Protein AF-A0A2T1GCF7-F1 (afdb_monomer_lite)

Foldseek 3Di:
DCVVVVVVVVVVVVVVVVVVVVVVVVVVVVCVPAPDPPPPPPDPPPPDDPDPPDDPQQADPVGDGDPDDDPDDDPDDPVVVVVVVCCVVVVPDPPPDPDDD

Structure (mmCIF, N/CA/C/O backbone):
data_AF-A0A2T1GCF7-F1
#
_entry.id   AF-A0A2T1GCF7-F1
#
loop_
_atom_site.group_PDB
_atom_site.id
_atom_site.type_symbol
_atom_site.label_atom_id
_atom_site.label_alt_id
_atom_site.label_comp_id
_atom_site.label_asym_id
_atom_site.label_entity_id
_atom_site.label_seq_id
_atom_site.pdbx_PDB_ins_code
_atom_site.Cartn_x
_atom_site.Cartn_y
_atom_site.Cartn_z
_atom_site.occupancy
_atom_site.B_iso_or_equiv
_atom_site.auth_seq_id
_atom_site.auth_comp_id
_atom_site.auth_asym_id
_atom_site.auth_atom_id
_atom_site.pdbx_PDB_model_num
ATOM 1 N N . MET A 1 1 ? -23.992 8.641 31.095 1.00 75.81 1 MET A N 1
ATOM 2 C CA . MET A 1 1 ? -23.412 7.338 31.500 1.00 75.81 1 MET A CA 1
ATOM 3 C C . MET A 1 1 ? -23.013 6.435 30.320 1.00 75.81 1 MET A C 1
ATOM 5 O O . MET A 1 1 ? -21.918 5.902 30.369 1.00 75.81 1 MET A O 1
ATOM 9 N N . LEU A 1 2 ? -23.800 6.291 29.237 1.00 89.69 2 LEU A N 1
ATOM 10 C CA . LEU A 1 2 ? -23.428 5.462 28.058 1.00 89.69 2 LEU A CA 1
ATOM 11 C C . LEU A 1 2 ? -22.272 6.012 27.196 1.00 89.69 2 LEU A C 1
ATOM 13 O O . LEU A 1 2 ? -21.624 5.263 26.473 1.00 89.69 2 LEU A O 1
ATOM 17 N N . GLN A 1 3 ? -21.986 7.312 27.288 1.00 92.94 3 GLN A N 1
ATOM 18 C CA . GLN A 1 3 ? -20.926 7.979 26.516 1.00 92.94 3 GLN A CA 1
ATOM 19 C C . GLN A 1 3 ? -19.536 7.369 26.737 1.00 92.94 3 GLN A C 1
ATOM 21 O O . GLN A 1 3 ? -18.758 7.283 25.794 1.00 92.94 3 GLN A O 1
ATOM 26 N N . ILE A 1 4 ? -19.243 6.899 27.954 1.00 94.62 4 ILE A N 1
ATOM 27 C CA . ILE A 1 4 ? -17.954 6.271 28.279 1.00 94.62 4 ILE A CA 1
ATOM 28 C C . ILE A 1 4 ? -17.777 4.972 27.480 1.00 94.62 4 ILE A C 1
ATOM 30 O O . ILE A 1 4 ? -16.706 4.723 26.935 1.00 94.62 4 ILE A O 1
ATOM 34 N N . ILE A 1 5 ? -18.844 4.180 27.340 1.00 94.94 5 ILE A N 1
ATOM 35 C CA . ILE A 1 5 ? -18.827 2.934 26.564 1.00 94.94 5 ILE A CA 1
ATOM 36 C C . ILE A 1 5 ? -18.637 3.235 25.072 1.00 94.94 5 ILE A C 1
ATOM 38 O O . ILE A 1 5 ? -17.852 2.558 24.413 1.00 94.94 5 ILE A O 1
ATOM 42 N N . TYR A 1 6 ? -19.287 4.278 24.545 1.00 95.62 6 TYR A N 1
ATOM 43 C CA . TYR A 1 6 ? -19.084 4.700 23.156 1.00 95.62 6 TYR A CA 1
ATOM 44 C C . TYR A 1 6 ? -17.657 5.178 22.887 1.00 95.62 6 TYR A C 1
ATOM 46 O O . TYR A 1 6 ? -17.102 4.849 21.844 1.00 95.62 6 TYR A O 1
ATOM 54 N N . LEU A 1 7 ? -17.045 5.899 23.829 1.00 95.94 7 LEU A N 1
ATOM 55 C CA . LEU A 1 7 ? -15.662 6.353 23.699 1.00 95.94 7 LEU A CA 1
ATOM 56 C C . LEU A 1 7 ? -14.690 5.166 23.662 1.00 95.94 7 LEU A C 1
ATOM 58 O O . LEU A 1 7 ? -13.794 5.144 22.824 1.00 95.94 7 LEU A O 1
ATOM 62 N N . ILE A 1 8 ? -14.909 4.153 24.505 1.00 97.12 8 ILE A N 1
ATOM 63 C CA . ILE A 1 8 ? -14.109 2.918 24.508 1.00 97.12 8 ILE A CA 1
ATOM 64 C C . ILE A 1 8 ? -14.305 2.122 23.210 1.00 97.12 8 ILE A C 1
ATOM 66 O O . ILE A 1 8 ? -13.337 1.671 22.606 1.00 97.12 8 ILE A O 1
ATOM 70 N N . ALA A 1 9 ? -15.543 1.957 22.740 1.00 96.88 9 ALA A N 1
ATOM 71 C CA . ALA A 1 9 ? -15.798 1.261 21.480 1.00 96.88 9 ALA A CA 1
ATOM 72 C C . ALA A 1 9 ? -15.149 1.993 20.291 1.00 96.88 9 ALA A C 1
ATOM 74 O O . ALA A 1 9 ? -14.530 1.371 19.429 1.00 96.88 9 ALA A O 1
ATOM 75 N N . PHE A 1 10 ? -15.244 3.325 20.277 1.00 96.94 10 PHE A N 1
ATOM 76 C CA . PHE A 1 10 ? -14.640 4.165 19.252 1.00 96.94 10 PHE A CA 1
ATOM 77 C C . PHE A 1 10 ? -13.111 4.071 19.246 1.00 96.94 10 PHE A C 1
ATOM 79 O O . PHE A 1 10 ? -12.527 3.962 18.171 1.00 96.94 10 PHE A O 1
ATOM 86 N N . THR A 1 11 ? -12.448 4.058 20.408 1.00 97.25 11 THR A N 1
ATOM 87 C CA . THR A 1 11 ? -10.979 3.949 20.460 1.00 97.25 11 THR A CA 1
ATOM 88 C C . THR A 1 11 ? -10.488 2.608 19.923 1.00 97.25 11 THR A C 1
ATOM 90 O O . THR A 1 11 ? -9.509 2.577 19.177 1.00 97.25 11 THR A O 1
ATOM 93 N N . ILE A 1 12 ? -11.198 1.516 20.223 1.00 97.69 12 ILE A N 1
ATOM 94 C CA . ILE A 1 12 ? -10.896 0.181 19.688 1.00 97.69 12 ILE A CA 1
ATOM 95 C C . ILE A 1 12 ? -11.044 0.171 18.161 1.00 97.69 12 ILE A C 1
ATOM 97 O O . ILE A 1 12 ? -10.137 -0.277 17.457 1.00 97.69 12 ILE A O 1
ATOM 101 N N . LEU A 1 13 ? -12.156 0.701 17.638 1.00 97.62 13 LEU A N 1
ATOM 102 C CA . LEU A 1 13 ? -12.396 0.779 16.194 1.00 97.62 13 LEU A CA 1
ATOM 103 C C . LEU A 1 13 ? -11.362 1.658 15.483 1.00 97.62 13 LEU A C 1
ATOM 105 O O . LEU A 1 13 ? -10.863 1.277 14.425 1.00 97.62 13 LEU A O 1
ATOM 109 N N . ALA A 1 14 ? -11.001 2.800 16.071 1.00 97.06 14 ALA A N 1
ATOM 110 C CA . ALA A 1 14 ? -10.000 3.705 15.519 1.00 97.06 14 ALA A CA 1
ATOM 111 C C . ALA A 1 14 ? -8.620 3.037 15.432 1.00 97.06 14 ALA A C 1
ATOM 113 O O . ALA A 1 14 ? -7.980 3.093 1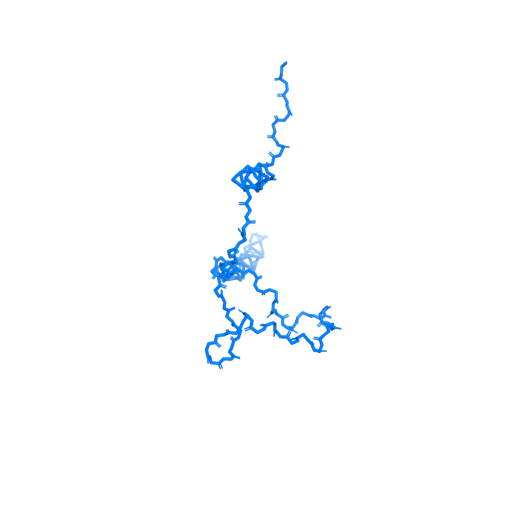4.383 1.00 97.06 14 ALA A O 1
ATOM 114 N N . PHE A 1 15 ? -8.182 2.344 16.489 1.00 97.50 15 PHE A N 1
ATOM 115 C CA . PHE A 1 15 ? -6.918 1.600 16.470 1.00 97.50 15 PHE A CA 1
ATOM 116 C C . PHE A 1 15 ? -6.912 0.492 15.413 1.00 97.50 15 PHE A C 1
ATOM 118 O O . PHE A 1 15 ? -5.929 0.340 14.685 1.00 97.50 15 PHE A O 1
ATOM 125 N N . LEU A 1 16 ? -8.015 -0.252 15.288 1.00 97.25 16 LEU A N 1
ATOM 126 C CA . LEU A 1 16 ? -8.145 -1.307 14.285 1.00 97.25 16 LEU A CA 1
ATOM 127 C C . LEU A 1 16 ? -8.092 -0.739 12.859 1.00 97.25 16 LEU A C 1
ATOM 129 O O . LEU A 1 16 ? -7.399 -1.284 12.000 1.00 97.25 16 LEU A O 1
ATOM 133 N N . ALA A 1 17 ? -8.782 0.378 12.618 1.00 96.38 17 ALA A N 1
ATOM 134 C CA . ALA A 1 17 ? -8.807 1.052 11.327 1.00 96.38 17 ALA A CA 1
ATOM 135 C C . ALA A 1 17 ? -7.431 1.613 10.942 1.00 96.38 17 ALA A C 1
ATOM 137 O O . ALA A 1 17 ? -6.981 1.384 9.823 1.00 96.38 17 ALA A O 1
ATOM 138 N N . ILE A 1 18 ? -6.735 2.284 11.867 1.00 96.69 18 ILE A N 1
ATOM 139 C CA . ILE A 1 18 ? -5.385 2.820 11.632 1.00 96.69 18 ILE A CA 1
ATOM 140 C C . ILE A 1 18 ? -4.400 1.682 11.343 1.00 96.69 18 ILE A C 1
ATOM 142 O O . ILE A 1 18 ? -3.631 1.767 10.388 1.00 96.69 18 ILE A O 1
ATOM 146 N N . GLY A 1 19 ? -4.445 0.591 12.116 1.00 94.38 19 GLY A N 1
ATOM 147 C CA . GLY A 1 19 ? -3.596 -0.577 11.874 1.00 94.38 19 GLY A CA 1
ATOM 148 C C . GLY A 1 19 ? -3.846 -1.211 10.502 1.00 94.38 19 GLY A C 1
ATOM 149 O O . GLY A 1 19 ? -2.899 -1.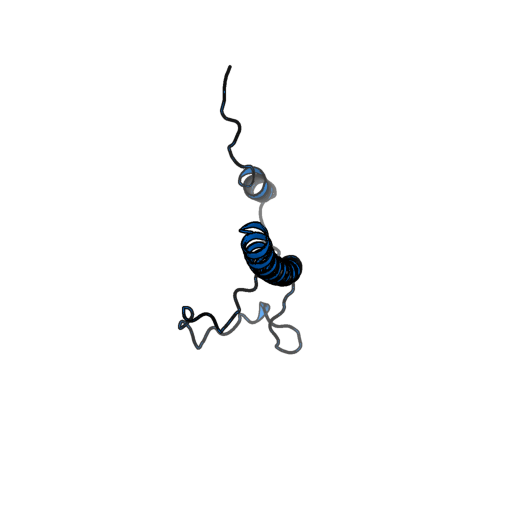538 9.785 1.00 94.38 19 GLY A O 1
ATOM 150 N N . ASN A 1 20 ? -5.114 -1.332 10.103 1.00 91.75 20 ASN A N 1
ATOM 151 C CA . ASN A 1 20 ? -5.484 -1.841 8.784 1.00 91.75 20 ASN A CA 1
ATOM 152 C C . ASN A 1 20 ? -5.031 -0.896 7.658 1.00 91.75 20 ASN A C 1
ATOM 154 O O . ASN A 1 20 ? -4.452 -1.343 6.669 1.00 91.75 20 ASN A O 1
ATOM 158 N N . LEU A 1 21 ? -5.205 0.416 7.842 1.00 93.00 21 LEU A N 1
ATOM 159 C CA . LEU A 1 21 ? -4.760 1.435 6.896 1.00 93.00 21 LEU A CA 1
ATOM 160 C C . LEU A 1 21 ? -3.245 1.371 6.688 1.00 93.00 21 LEU A C 1
ATOM 162 O O . LEU A 1 21 ? -2.798 1.271 5.551 1.00 93.00 21 LEU A O 1
ATOM 166 N N . ILE A 1 22 ? -2.454 1.347 7.763 1.00 93.50 22 ILE A N 1
ATOM 167 C CA . ILE A 1 22 ? -0.989 1.235 7.679 1.00 93.50 22 ILE A CA 1
ATOM 168 C C . ILE A 1 22 ? -0.589 -0.046 6.939 1.00 93.50 22 ILE A C 1
ATOM 170 O O . ILE A 1 22 ? 0.259 -0.002 6.051 1.00 93.50 22 ILE A O 1
ATOM 174 N N . ARG A 1 23 ? -1.229 -1.182 7.246 1.00 85.00 23 ARG A N 1
ATOM 175 C CA . ARG A 1 23 ? -0.951 -2.455 6.567 1.00 85.00 23 ARG A CA 1
ATOM 176 C C . ARG A 1 23 ? -1.269 -2.394 5.072 1.00 85.00 23 ARG A C 1
ATOM 178 O O . ARG A 1 23 ? -0.469 -2.868 4.269 1.00 85.00 23 ARG A O 1
ATOM 185 N N . SER A 1 24 ? -2.399 -1.785 4.706 1.00 84.75 24 SER A N 1
ATOM 186 C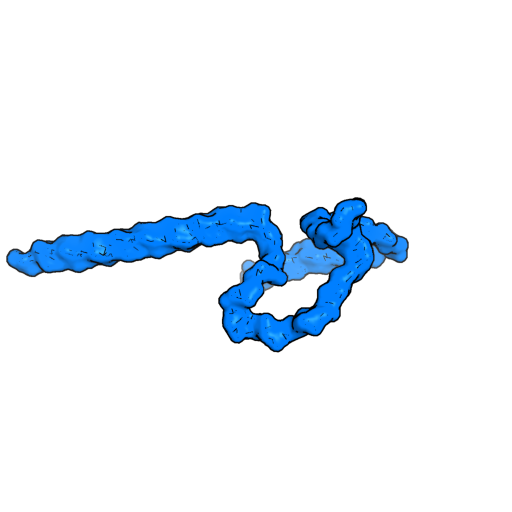 CA . SER A 1 24 ? -2.780 -1.572 3.306 1.00 84.75 24 SER A CA 1
ATOM 187 C C . SER A 1 24 ? -1.845 -0.601 2.582 1.00 84.75 24 SER A C 1
ATOM 189 O O . SER A 1 24 ? -1.494 -0.846 1.433 1.00 84.75 24 SER A O 1
ATOM 191 N N . LEU A 1 25 ? -1.370 0.447 3.260 1.00 87.25 25 LEU A N 1
ATOM 192 C CA . LEU A 1 25 ? -0.478 1.454 2.692 1.00 87.25 25 LEU A CA 1
ATOM 193 C C . LEU A 1 25 ? 0.925 0.891 2.444 1.00 87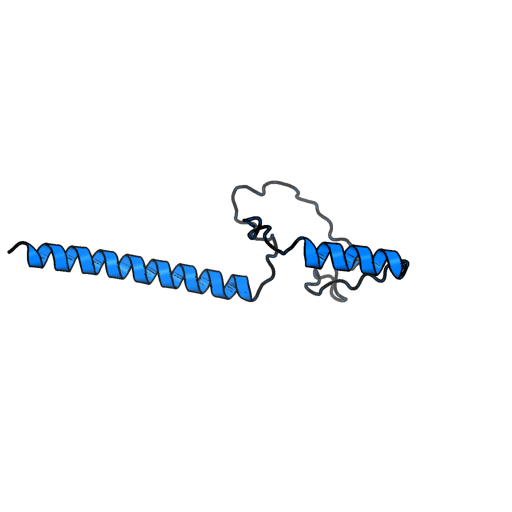.25 25 LEU A C 1
ATOM 195 O O . LEU A 1 25 ? 1.507 1.141 1.393 1.00 87.25 25 LEU A O 1
ATOM 199 N N . ILE A 1 26 ? 1.453 0.101 3.383 1.00 82.94 26 ILE A N 1
ATOM 200 C CA . ILE A 1 26 ? 2.741 -0.588 3.220 1.00 82.94 26 ILE A CA 1
ATOM 201 C C . ILE A 1 26 ? 2.661 -1.587 2.059 1.00 82.94 26 ILE A C 1
ATOM 203 O O . ILE A 1 26 ? 3.539 -1.578 1.200 1.00 82.94 26 ILE A O 1
ATOM 207 N N . GLY A 1 27 ? 1.593 -2.392 1.986 1.00 73.06 27 GLY A N 1
ATOM 208 C CA . GLY A 1 27 ? 1.381 -3.316 0.866 1.00 73.06 27 GLY A CA 1
ATOM 209 C C . GLY A 1 27 ? 1.267 -2.599 -0.482 1.00 73.06 27 GLY A C 1
ATOM 210 O O . GLY A 1 27 ? 1.900 -3.002 -1.452 1.00 73.06 27 GLY A O 1
ATOM 211 N N . PHE A 1 28 ? 0.533 -1.486 -0.530 1.00 68.00 28 PHE A N 1
ATOM 212 C CA . PHE A 1 28 ? 0.365 -0.692 -1.746 1.00 68.00 28 PHE A CA 1
ATOM 213 C C . PHE A 1 28 ? 1.657 0.013 -2.197 1.00 68.00 28 PHE A C 1
ATOM 215 O O . PHE A 1 28 ? 1.937 0.075 -3.390 1.00 68.00 28 PHE A O 1
ATOM 222 N N . SER A 1 29 ? 2.478 0.506 -1.262 1.00 62.78 29 SER A N 1
ATOM 223 C CA . SER A 1 29 ? 3.777 1.128 -1.571 1.00 62.78 29 SER A CA 1
ATOM 224 C C . SER A 1 29 ? 4.760 0.136 -2.213 1.00 62.78 29 SER A C 1
ATOM 226 O O . SER A 1 29 ? 5.491 0.481 -3.145 1.00 62.78 29 SER A O 1
ATOM 228 N N . MET A 1 30 ? 4.737 -1.123 -1.760 1.00 59.12 30 MET A N 1
ATOM 229 C CA . MET A 1 30 ? 5.564 -2.198 -2.319 1.00 59.12 30 MET A CA 1
ATOM 230 C C . MET A 1 30 ? 5.070 -2.637 -3.709 1.00 59.12 30 MET A C 1
ATOM 232 O O . MET A 1 30 ? 5.885 -2.860 -4.600 1.00 59.12 30 MET A O 1
ATOM 236 N N . ASP A 1 31 ? 3.754 -2.674 -3.939 1.00 55.94 31 ASP A N 1
ATOM 237 C CA . ASP A 1 31 ? 3.174 -3.005 -5.253 1.00 55.94 31 ASP A CA 1
ATOM 238 C C . ASP A 1 31 ? 3.331 -1.884 -6.303 1.00 55.94 31 ASP A C 1
ATOM 240 O O . ASP A 1 31 ? 3.294 -2.155 -7.502 1.00 55.94 31 ASP A O 1
ATOM 244 N N . ALA A 1 32 ? 3.520 -0.623 -5.895 1.00 54.34 32 ALA A N 1
ATOM 245 C CA . ALA A 1 32 ? 3.764 0.489 -6.823 1.00 54.34 32 ALA A CA 1
ATOM 246 C C . ALA A 1 32 ? 5.200 0.516 -7.380 1.00 54.34 32 ALA A C 1
ATOM 248 O O . ALA A 1 32 ? 5.452 1.138 -8.412 1.00 54.34 32 ALA A O 1
ATOM 249 N N . SER A 1 33 ? 6.140 -0.150 -6.706 1.00 52.78 33 SER A N 1
ATOM 250 C CA . SER A 1 33 ? 7.558 -0.197 -7.084 1.00 52.78 33 SER A CA 1
ATOM 251 C C . SER A 1 33 ? 7.997 -1.550 -7.647 1.00 52.78 33 SER A C 1
ATOM 253 O O . SER A 1 33 ? 9.118 -1.671 -8.139 1.00 52.78 33 SER A O 1
ATOM 255 N N . GLN A 1 34 ? 7.111 -2.548 -7.657 1.00 48.84 34 GLN A N 1
ATOM 256 C CA . GLN A 1 34 ? 7.392 -3.850 -8.240 1.00 48.84 34 GLN A CA 1
ATOM 257 C C . GLN A 1 34 ? 6.284 -4.201 -9.239 1.00 48.84 34 GLN A C 1
ATOM 259 O O . GLN A 1 34 ? 5.168 -4.509 -8.815 1.00 48.84 34 GLN A O 1
ATOM 264 N N . PRO A 1 35 ? 6.537 -4.159 -10.568 1.00 45.47 35 PRO A N 1
ATOM 265 C CA . PRO A 1 35 ? 5.586 -4.721 -11.518 1.00 45.47 35 PRO A CA 1
ATOM 266 C C . PRO A 1 35 ? 5.330 -6.150 -11.059 1.00 45.47 35 PRO A C 1
ATOM 268 O O . PRO A 1 35 ? 6.290 -6.888 -10.847 1.00 45.47 35 PRO A O 1
ATOM 271 N N . ARG A 1 36 ? 4.055 -6.477 -10.808 1.00 46.25 36 ARG A N 1
ATOM 272 C CA . ARG A 1 36 ? 3.576 -7.738 -10.230 1.00 46.25 36 ARG A CA 1
ATOM 273 C C . ARG A 1 36 ? 4.310 -8.935 -10.830 1.00 46.25 36 ARG A C 1
ATOM 275 O O . ARG A 1 36 ? 3.857 -9.542 -11.798 1.00 46.25 36 ARG A O 1
ATOM 282 N N . SER A 1 37 ? 5.434 -9.293 -10.225 1.00 44.91 37 SER A N 1
ATOM 283 C CA . SER A 1 37 ? 6.075 -10.568 -10.442 1.00 44.91 37 SER A CA 1
ATOM 284 C C . SER A 1 37 ? 5.198 -11.534 -9.676 1.00 44.91 37 SER A C 1
ATOM 286 O O . SER A 1 37 ? 5.194 -11.562 -8.444 1.00 44.91 37 SER A O 1
ATOM 288 N N . ILE A 1 38 ? 4.354 -12.239 -10.427 1.00 47.97 38 ILE A N 1
ATOM 289 C CA . ILE A 1 38 ? 3.694 -13.478 -10.028 1.00 47.97 38 ILE A CA 1
ATOM 290 C C . ILE A 1 38 ? 4.799 -14.418 -9.519 1.00 47.97 38 ILE A C 1
ATOM 292 O O . ILE A 1 38 ? 5.349 -15.209 -10.257 1.00 47.97 38 ILE A O 1
ATOM 296 N N . ASN A 1 39 ? 5.233 -14.249 -8.276 1.00 45.12 39 ASN A N 1
ATOM 297 C CA . ASN A 1 39 ? 6.265 -15.059 -7.632 1.00 45.12 39 ASN A CA 1
ATOM 298 C C . ASN A 1 39 ? 6.167 -14.879 -6.113 1.00 45.12 39 ASN A C 1
ATOM 300 O O . ASN A 1 39 ? 7.160 -14.704 -5.416 1.00 45.12 39 ASN A O 1
ATOM 304 N N . ASN A 1 40 ? 4.945 -14.935 -5.577 1.00 42.41 40 ASN A N 1
ATOM 305 C CA . ASN A 1 40 ? 4.758 -15.290 -4.177 1.00 42.41 40 ASN A CA 1
ATOM 306 C C . ASN A 1 40 ? 4.554 -16.817 -4.099 1.00 42.41 40 ASN A C 1
ATOM 308 O O . ASN A 1 40 ? 3.424 -17.280 -4.280 1.00 42.41 40 ASN A O 1
ATOM 312 N N . PRO A 1 41 ? 5.603 -17.624 -3.842 1.00 50.34 41 PRO A N 1
ATOM 313 C CA . PRO A 1 41 ? 5.496 -19.085 -3.765 1.00 50.34 41 PRO A CA 1
ATOM 314 C C . PRO A 1 41 ? 4.675 -19.574 -2.561 1.00 50.34 41 PRO A C 1
ATOM 316 O O . PRO A 1 41 ? 4.441 -20.771 -2.428 1.00 50.34 41 PRO A O 1
ATOM 319 N N . ASN A 1 42 ? 4.216 -18.669 -1.689 1.00 45.38 42 ASN A N 1
ATOM 320 C CA . ASN A 1 42 ? 3.479 -19.012 -0.475 1.00 45.38 42 ASN A CA 1
ATOM 321 C C . ASN A 1 42 ? 1.954 -18.817 -0.584 1.00 45.38 42 ASN A C 1
ATOM 323 O O . ASN A 1 42 ? 1.249 -18.872 0.423 1.00 45.38 42 ASN A O 1
ATOM 327 N N . SER A 1 43 ? 1.424 -18.592 -1.793 1.00 41.41 43 SER A N 1
ATOM 328 C CA . SER A 1 43 ? -0.019 -18.677 -2.031 1.00 41.41 43 SER A CA 1
ATOM 329 C C . SER A 1 43 ? -0.433 -20.152 -2.149 1.00 41.41 43 SER A C 1
ATOM 331 O O . SER A 1 43 ? 0.080 -20.850 -3.029 1.00 41.41 43 SER A O 1
ATOM 333 N N . PRO A 1 44 ? -1.374 -20.657 -1.327 1.00 43.97 44 PRO A N 1
ATOM 334 C CA . PRO A 1 44 ? -1.735 -22.079 -1.282 1.00 43.97 44 PRO A CA 1
ATOM 335 C C . PRO A 1 44 ? -2.427 -22.608 -2.558 1.00 43.97 44 PRO A C 1
ATOM 337 O O . PRO A 1 44 ? -2.837 -23.766 -2.591 1.00 43.97 44 PRO A O 1
ATOM 340 N N . GLY A 1 45 ? -2.533 -21.794 -3.617 1.00 44.97 45 GLY A N 1
ATOM 341 C CA . GLY A 1 45 ? -3.090 -22.165 -4.921 1.00 44.97 45 GLY A CA 1
ATOM 342 C C . GLY A 1 45 ? -2.075 -22.509 -6.022 1.00 44.97 45 GLY A C 1
ATOM 343 O O . GLY A 1 45 ? -2.484 -23.040 -7.049 1.00 44.97 45 GLY A O 1
ATOM 344 N N . TYR A 1 46 ? -0.770 -22.263 -5.846 1.00 44.22 46 TYR A N 1
ATOM 345 C CA . TYR A 1 46 ? 0.234 -22.491 -6.903 1.00 44.22 46 TYR A CA 1
ATOM 346 C C . TYR A 1 46 ? 1.063 -23.761 -6.666 1.00 44.22 46 TYR A C 1
ATOM 348 O O . TYR A 1 46 ? 2.284 -23.738 -6.553 1.00 44.22 46 TYR A O 1
ATOM 356 N N . ARG A 1 47 ? 0.393 -24.917 -6.629 1.00 42.75 47 ARG A N 1
ATOM 357 C CA . ARG A 1 47 ? 1.047 -26.232 -6.767 1.00 42.75 47 ARG A CA 1
ATOM 358 C C . ARG A 1 47 ? 1.059 -26.691 -8.224 1.00 42.75 47 ARG A C 1
ATOM 360 O O . ARG A 1 47 ? 0.596 -27.785 -8.528 1.00 42.75 47 ARG A O 1
ATOM 367 N N . TYR A 1 48 ? 1.564 -25.863 -9.134 1.00 45.00 48 TYR A N 1
ATOM 368 C CA . TYR A 1 48 ? 1.788 -26.295 -10.510 1.00 45.00 48 TYR A CA 1
ATOM 369 C C . TYR A 1 48 ? 3.151 -25.833 -11.021 1.00 45.00 48 TYR A C 1
ATOM 371 O O . TYR A 1 48 ? 3.400 -24.643 -11.172 1.00 45.00 48 TYR A O 1
ATOM 379 N N . ARG A 1 49 ? 3.950 -26.848 -11.380 1.00 47.50 49 ARG A N 1
ATOM 380 C CA . ARG A 1 49 ? 5.164 -26.828 -12.213 1.00 47.50 49 ARG A CA 1
ATOM 381 C C . ARG A 1 49 ? 6.485 -26.580 -11.486 1.00 47.50 49 ARG A C 1
ATOM 383 O O . ARG A 1 49 ? 7.227 -25.649 -11.778 1.00 47.50 49 ARG A O 1
ATOM 390 N N . SER A 1 50 ? 6.860 -27.556 -10.662 1.00 48.78 50 SER A N 1
ATOM 391 C CA . SER A 1 50 ? 8.254 -28.008 -10.620 1.00 48.78 50 SER A CA 1
ATOM 392 C C . SER A 1 50 ? 8.710 -28.299 -12.059 1.00 48.78 50 SER A C 1
ATOM 394 O O . SER A 1 50 ? 8.207 -29.237 -12.672 1.00 48.78 50 SER A O 1
ATOM 396 N N . GLY A 1 51 ? 9.589 -27.463 -12.617 1.00 55.62 51 GLY A N 1
ATOM 397 C CA . GLY A 1 51 ? 10.196 -27.690 -13.935 1.00 55.62 51 GLY A CA 1
ATOM 398 C C . GLY A 1 51 ? 9.970 -26.616 -15.003 1.00 55.62 51 GLY A C 1
ATOM 399 O O . GLY A 1 51 ? 10.129 -26.916 -16.183 1.00 55.62 51 GLY A O 1
ATOM 400 N N . ALA A 1 52 ? 9.612 -25.379 -14.650 1.00 59.41 52 ALA A N 1
ATOM 401 C CA . ALA A 1 52 ? 9.747 -24.272 -15.598 1.00 59.41 52 ALA A CA 1
ATOM 402 C C . ALA A 1 52 ? 11.235 -23.897 -15.711 1.00 59.41 52 ALA A C 1
ATOM 404 O O . ALA A 1 52 ? 11.740 -23.107 -14.918 1.00 59.41 52 ALA A O 1
ATOM 405 N N . VAL A 1 53 ? 11.956 -24.518 -16.648 1.00 63.56 53 VAL A N 1
ATOM 406 C CA . VAL A 1 53 ? 13.305 -24.070 -17.016 1.00 63.56 53 VAL A CA 1
ATOM 407 C C . VAL A 1 53 ? 13.147 -22.677 -17.636 1.00 63.56 53 VAL A C 1
ATOM 409 O O . VAL A 1 53 ? 12.428 -22.564 -18.634 1.00 63.56 53 VAL A O 1
ATOM 412 N N . PRO A 1 54 ? 13.729 -21.614 -17.051 1.00 66.81 54 PRO A N 1
ATOM 413 C CA . PRO A 1 54 ? 13.653 -20.288 -17.647 1.00 66.81 54 PRO A CA 1
ATOM 414 C C . PRO A 1 54 ? 14.310 -20.328 -19.030 1.00 66.81 54 PRO A C 1
ATOM 416 O O . PRO A 1 54 ? 15.351 -20.960 -19.214 1.00 66.81 54 PRO A O 1
ATOM 419 N N . HIS A 1 55 ? 13.680 -19.694 -20.021 1.00 65.38 55 HIS A N 1
ATOM 420 C CA . HIS A 1 55 ? 14.280 -19.552 -21.348 1.00 65.38 55 HIS A CA 1
ATOM 421 C C . HIS A 1 55 ? 15.645 -18.851 -21.219 1.00 65.38 55 HIS A C 1
ATOM 423 O O . HIS A 1 55 ? 15.740 -17.917 -20.427 1.00 65.38 55 HIS A O 1
ATOM 429 N N . PRO A 1 56 ? 16.682 -19.253 -21.980 1.00 72.06 56 PRO A N 1
ATOM 430 C CA . PRO A 1 56 ? 18.047 -18.732 -21.829 1.00 72.06 56 PRO A CA 1
ATOM 431 C C . PRO A 1 56 ? 18.153 -17.211 -22.018 1.00 72.06 56 PRO A C 1
ATOM 433 O O . PRO A 1 56 ? 19.007 -16.579 -21.415 1.00 72.06 56 PRO A O 1
ATOM 436 N N . GLU A 1 57 ? 17.246 -16.616 -22.795 1.00 71.88 57 GLU A N 1
ATOM 437 C CA . GLU A 1 57 ? 17.149 -15.161 -22.995 1.00 71.88 57 GLU A CA 1
ATOM 438 C C . GLU A 1 57 ? 16.677 -14.398 -21.748 1.00 71.88 57 GLU A C 1
ATOM 440 O O . GLU A 1 57 ? 16.753 -13.177 -21.700 1.00 71.88 57 GLU A O 1
ATOM 445 N N . LEU A 1 58 ? 16.163 -15.111 -20.745 1.00 71.31 58 LEU A N 1
ATOM 446 C CA . LEU A 1 58 ? 15.719 -14.551 -19.475 1.00 71.31 58 LEU A CA 1
ATOM 447 C C . LEU A 1 58 ? 16.817 -14.569 -18.422 1.00 71.31 58 LEU A C 1
ATOM 449 O O . LEU A 1 58 ? 16.511 -14.245 -17.282 1.00 71.31 58 LEU A O 1
ATOM 453 N N . LEU A 1 59 ? 18.040 -14.994 -18.747 1.00 77.69 59 LEU A N 1
ATOM 454 C CA . LEU A 1 59 ? 19.142 -15.020 -17.795 1.00 77.69 59 LEU A CA 1
ATOM 455 C C . LEU A 1 59 ? 20.143 -13.897 -18.079 1.00 77.69 59 LEU A C 1
ATOM 457 O O . LEU A 1 59 ? 20.410 -13.575 -19.233 1.00 77.69 59 LEU A O 1
ATOM 461 N N . ASP A 1 60 ? 20.669 -13.297 -17.015 1.00 73.25 60 ASP A N 1
ATOM 462 C CA . ASP A 1 60 ? 21.811 -12.387 -17.071 1.00 73.25 60 ASP A CA 1
ATOM 463 C C . ASP A 1 60 ? 23.125 -13.158 -17.317 1.00 73.25 60 ASP A C 1
ATOM 465 O O . ASP A 1 60 ? 23.163 -14.394 -17.307 1.00 73.25 60 ASP A O 1
ATOM 469 N N . ASP A 1 61 ? 24.232 -12.431 -17.495 1.00 76.00 61 ASP A N 1
ATOM 470 C CA . ASP A 1 61 ? 25.574 -13.011 -17.686 1.00 76.00 61 ASP A CA 1
ATOM 471 C C . ASP A 1 61 ? 26.027 -13.910 -16.513 1.00 76.00 61 ASP A C 1
ATOM 473 O O . ASP A 1 61 ? 26.987 -14.674 -16.634 1.00 76.00 61 ASP A O 1
ATOM 477 N N . LEU A 1 62 ? 25.346 -13.821 -15.367 1.00 77.69 62 LEU A N 1
ATOM 478 C CA . LEU A 1 62 ? 25.609 -14.576 -14.145 1.00 77.69 62 LEU A CA 1
ATOM 479 C C . LEU A 1 62 ? 24.645 -15.764 -13.966 1.00 77.69 62 LEU A C 1
ATOM 481 O O . LEU A 1 62 ? 24.768 -16.502 -12.987 1.00 77.69 62 LEU A O 1
ATOM 485 N N . GLY A 1 63 ? 23.717 -15.987 -14.902 1.00 71.44 63 GLY A N 1
ATOM 486 C CA . GLY A 1 63 ? 22.746 -17.076 -14.847 1.00 71.44 63 GLY A CA 1
ATOM 487 C C . GLY A 1 63 ? 21.587 -16.845 -13.871 1.00 71.44 63 GLY A C 1
ATOM 488 O O . GLY A 1 63 ? 20.957 -17.813 -13.441 1.00 71.44 63 GLY A O 1
ATOM 489 N N . ASN A 1 64 ? 21.288 -15.598 -13.507 1.00 77.75 64 ASN A N 1
ATOM 490 C CA . ASN A 1 64 ? 20.097 -15.226 -12.741 1.00 77.75 64 ASN A CA 1
ATOM 491 C C . ASN A 1 64 ? 18.996 -14.738 -13.676 1.00 77.75 64 ASN A C 1
ATOM 493 O O . ASN A 1 64 ? 19.272 -14.164 -14.722 1.00 77.75 64 ASN A O 1
ATOM 497 N N . VAL A 1 65 ? 17.733 -14.919 -13.288 1.00 76.44 65 VAL A N 1
ATOM 498 C CA . VAL A 1 65 ? 16.603 -14.432 -14.087 1.00 76.44 65 VAL A CA 1
ATOM 499 C C . VAL A 1 65 ? 16.614 -12.899 -14.127 1.00 76.44 65 VAL A C 1
ATOM 501 O O . VAL A 1 65 ? 16.483 -12.262 -13.081 1.00 76.44 65 VAL A O 1
ATOM 504 N N . THR A 1 66 ? 16.753 -12.313 -15.318 1.00 70.50 66 THR A N 1
ATOM 505 C CA . THR A 1 66 ? 16.751 -10.861 -15.518 1.00 70.50 66 THR A CA 1
ATOM 506 C C . THR A 1 66 ? 15.374 -10.270 -15.217 1.00 70.50 66 THR A C 1
ATOM 508 O O . THR A 1 66 ? 14.333 -10.833 -15.568 1.00 70.50 66 THR A O 1
ATOM 511 N N . THR A 1 67 ? 15.361 -9.127 -14.535 1.00 65.25 67 THR A N 1
ATOM 512 C CA . THR A 1 67 ? 14.152 -8.352 -14.217 1.00 65.25 67 THR A CA 1
ATOM 513 C C . THR A 1 67 ? 13.907 -7.219 -15.213 1.00 65.25 67 THR A C 1
ATOM 515 O O . THR A 1 67 ? 12.945 -6.463 -15.064 1.00 65.25 67 THR A O 1
ATOM 518 N N . GLU A 1 68 ? 14.768 -7.091 -16.223 1.00 71.00 68 GLU A N 1
ATOM 519 C CA . GLU A 1 68 ? 14.702 -6.029 -17.218 1.00 71.00 68 GLU A CA 1
ATOM 520 C C . GLU A 1 68 ? 13.660 -6.328 -18.310 1.00 71.00 68 GLU A C 1
ATOM 522 O O . GLU A 1 68 ? 13.436 -7.489 -18.676 1.00 71.00 68 GLU A O 1
ATOM 527 N N . PRO A 1 69 ? 12.996 -5.295 -18.864 1.00 63.94 69 PRO A N 1
ATOM 528 C CA . PRO A 1 69 ? 12.081 -5.479 -19.980 1.00 63.94 69 PRO A CA 1
ATOM 529 C C . PRO A 1 69 ? 12.859 -5.905 -21.233 1.00 63.94 69 PRO A C 1
ATOM 531 O O . PRO A 1 69 ? 13.649 -5.140 -21.783 1.00 63.94 69 PRO A O 1
ATOM 534 N N . LEU A 1 70 ? 12.607 -7.124 -21.713 1.00 65.00 70 LEU A N 1
ATOM 535 C CA . LEU A 1 70 ? 13.254 -7.667 -22.911 1.00 65.00 70 LEU A CA 1
ATOM 536 C C . LEU A 1 70 ? 12.836 -6.879 -24.154 1.00 65.00 70 LEU A C 1
ATOM 538 O O . LEU A 1 70 ? 11.684 -6.939 -24.597 1.00 65.00 70 LEU A O 1
ATOM 542 N N . LEU A 1 71 ? 13.789 -6.174 -24.759 1.00 66.25 71 LEU A N 1
ATOM 543 C CA . LEU A 1 71 ? 13.595 -5.513 -26.043 1.00 66.25 71 LEU A CA 1
ATOM 544 C C . LEU A 1 71 ? 13.682 -6.548 -27.176 1.00 66.25 71 LEU A C 1
ATOM 546 O O . LEU A 1 71 ? 14.740 -6.779 -27.756 1.00 66.25 71 LEU A O 1
ATOM 550 N N . ILE A 1 72 ? 12.556 -7.174 -27.518 1.00 65.69 72 ILE A N 1
ATOM 551 C CA . ILE A 1 72 ? 12.481 -8.083 -28.669 1.00 65.69 72 ILE A CA 1
ATOM 552 C C . ILE A 1 72 ? 12.308 -7.243 -29.940 1.00 65.69 72 ILE A C 1
ATOM 554 O O . ILE A 1 72 ? 11.213 -6.747 -30.220 1.00 65.69 72 ILE A O 1
ATOM 558 N N . MET A 1 73 ? 13.367 -7.098 -30.741 1.00 64.62 73 MET A N 1
ATOM 559 C CA . MET A 1 73 ? 13.264 -6.468 -32.062 1.00 64.62 73 MET A CA 1
ATOM 560 C C . MET A 1 73 ? 12.504 -7.390 -33.023 1.00 64.62 73 MET A C 1
ATOM 562 O O . MET A 1 73 ? 13.067 -8.319 -33.597 1.00 64.62 73 MET A O 1
ATOM 566 N N . LYS A 1 74 ? 11.202 -7.144 -33.201 1.00 65.69 74 LYS A N 1
ATOM 567 C CA . LYS A 1 74 ? 10.397 -7.809 -34.234 1.00 65.69 74 LYS A CA 1
ATOM 568 C C . LYS A 1 74 ? 10.446 -6.988 -35.521 1.00 65.69 74 LYS A C 1
ATOM 570 O O . LYS A 1 74 ? 10.121 -5.805 -35.497 1.00 65.69 74 LYS A O 1
ATOM 575 N N . SER A 1 75 ? 10.793 -7.614 -36.646 1.00 76.12 75 SER A N 1
ATOM 576 C CA . SER A 1 75 ? 10.612 -7.019 -37.974 1.00 76.12 75 SER A CA 1
ATOM 577 C C . SER A 1 75 ? 9.121 -7.005 -38.316 1.00 76.12 75 SER A C 1
ATOM 579 O O . SER A 1 75 ? 8.553 -7.984 -38.793 1.00 76.12 75 SER A O 1
ATOM 581 N N . ILE A 1 76 ? 8.460 -5.899 -37.997 1.00 77.12 76 ILE A N 1
ATOM 582 C CA . ILE A 1 76 ? 7.051 -5.657 -38.301 1.00 77.12 76 ILE A CA 1
ATOM 583 C C . ILE A 1 76 ? 6.943 -4.499 -39.296 1.00 77.12 76 ILE A C 1
ATOM 585 O O . ILE A 1 76 ? 7.787 -3.601 -39.289 1.00 77.12 76 ILE A O 1
ATOM 589 N N . SER A 1 77 ? 5.934 -4.535 -40.169 1.00 80.00 77 SER A N 1
ATOM 590 C CA . SER A 1 77 ? 5.622 -3.395 -41.034 1.00 80.00 77 SER A CA 1
ATOM 591 C C . SER A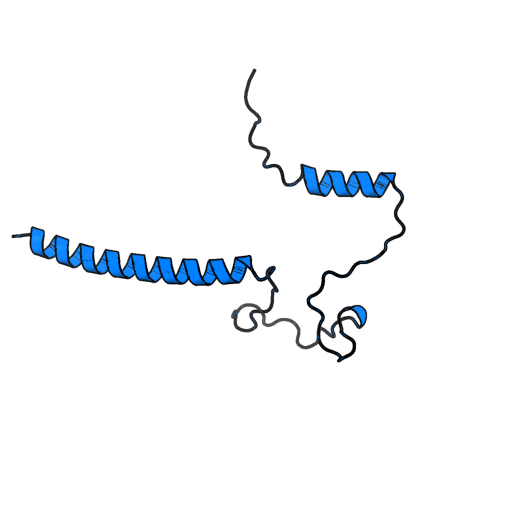 1 77 ? 5.2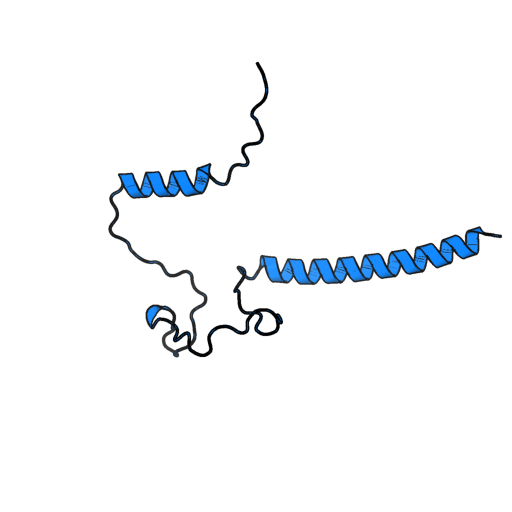38 -2.176 -40.182 1.00 80.00 77 SER A C 1
ATOM 593 O O . SER A 1 77 ? 4.773 -2.311 -39.045 1.00 80.00 77 SER A O 1
ATOM 595 N N . ILE A 1 78 ? 5.450 -0.969 -40.709 1.00 80.94 78 ILE A N 1
ATOM 596 C CA . ILE A 1 78 ? 5.139 0.275 -39.986 1.00 80.94 78 ILE A CA 1
ATOM 597 C C . ILE A 1 78 ? 3.629 0.363 -39.727 1.00 80.94 78 ILE A C 1
ATOM 599 O O . ILE A 1 78 ? 3.195 0.808 -38.663 1.00 80.94 78 ILE A O 1
ATOM 603 N N . GLU A 1 79 ? 2.837 -0.100 -40.688 1.00 81.31 79 GLU A N 1
ATOM 604 C CA . GLU A 1 79 ? 1.383 -0.131 -40.651 1.00 81.31 79 GLU A CA 1
ATOM 605 C C . GLU A 1 79 ? 0.885 -1.027 -39.510 1.00 81.31 79 GLU A C 1
ATOM 607 O O . GLU A 1 79 ? 0.120 -0.568 -38.661 1.00 81.31 79 GLU A O 1
ATOM 612 N N . ASP A 1 80 ? 1.396 -2.258 -39.406 1.00 83.12 80 ASP A N 1
ATOM 613 C CA . ASP A 1 80 ? 0.990 -3.190 -38.349 1.00 83.12 80 ASP A CA 1
ATOM 614 C C . ASP A 1 80 ? 1.447 -2.723 -36.955 1.00 83.12 80 ASP A C 1
ATOM 616 O O . ASP A 1 80 ? 0.764 -2.961 -35.953 1.00 83.12 80 ASP A O 1
ATOM 620 N N . ALA A 1 81 ? 2.602 -2.050 -36.866 1.00 82.25 81 ALA A N 1
ATOM 621 C CA . ALA A 1 81 ? 3.090 -1.470 -35.616 1.00 82.25 81 ALA A CA 1
ATOM 622 C C . ALA A 1 81 ? 2.157 -0.364 -35.106 1.00 82.25 81 ALA A C 1
ATOM 624 O O . ALA A 1 81 ? 1.824 -0.347 -33.919 1.00 82.25 81 ALA A O 1
ATOM 625 N N . ARG A 1 82 ? 1.688 0.516 -36.004 1.00 84.94 82 ARG A N 1
ATOM 626 C CA . ARG A 1 82 ? 0.697 1.553 -35.678 1.00 84.94 82 ARG A CA 1
ATOM 627 C C . ARG A 1 82 ? -0.611 0.939 -35.203 1.00 84.94 82 ARG A C 1
ATOM 629 O O . ARG A 1 82 ? -1.075 1.296 -34.129 1.00 84.94 82 ARG A O 1
ATOM 636 N N . THR A 1 83 ? -1.146 -0.045 -35.927 1.00 86.06 83 THR A N 1
ATOM 637 C CA . THR A 1 83 ? -2.397 -0.716 -35.541 1.00 86.06 83 THR A CA 1
ATOM 638 C C . THR A 1 83 ? -2.308 -1.367 -34.157 1.00 86.06 83 THR A C 1
ATOM 640 O O . THR A 1 83 ? -3.253 -1.285 -33.375 1.00 86.06 83 THR A O 1
ATOM 643 N N . ARG A 1 84 ? -1.174 -1.993 -33.813 1.00 80.12 84 ARG A N 1
ATOM 644 C CA . ARG A 1 84 ? -0.965 -2.581 -32.476 1.00 80.12 84 ARG A CA 1
ATOM 645 C C . ARG A 1 84 ? -0.846 -1.529 -31.380 1.00 80.12 84 ARG A C 1
ATOM 647 O O . ARG A 1 84 ? -1.361 -1.747 -30.287 1.00 80.12 84 ARG A O 1
ATOM 654 N N . LEU A 1 85 ? -0.173 -0.418 -31.660 1.00 83.19 85 LEU A N 1
ATOM 655 C CA . LEU A 1 85 ? -0.043 0.686 -30.714 1.00 83.19 85 LEU A CA 1
ATOM 656 C C . LEU A 1 85 ? -1.397 1.362 -30.463 1.00 83.19 85 LEU A C 1
ATOM 658 O O . LEU A 1 85 ? -1.751 1.595 -29.309 1.00 83.19 85 LEU A O 1
ATOM 662 N N . ASP A 1 86 ? -2.188 1.576 -31.517 1.00 85.06 86 ASP A N 1
ATOM 663 C CA . ASP A 1 86 ? -3.554 2.086 -31.405 1.00 85.06 86 ASP A CA 1
ATOM 664 C C . ASP A 1 86 ? -4.434 1.135 -30.596 1.00 85.06 86 ASP A C 1
ATOM 666 O O . ASP A 1 86 ? -5.179 1.591 -29.733 1.00 85.06 86 ASP A O 1
ATOM 670 N N . ALA A 1 87 ? -4.323 -0.179 -30.808 1.00 85.00 87 ALA A N 1
ATOM 671 C CA . ALA A 1 87 ? -5.051 -1.156 -30.007 1.00 85.00 87 ALA A CA 1
ATOM 672 C C . ALA A 1 87 ? -4.673 -1.069 -28.520 1.00 85.00 87 ALA A C 1
ATOM 674 O O . ALA A 1 87 ? -5.557 -1.076 -27.672 1.00 85.00 87 ALA A O 1
ATOM 675 N N . LEU A 1 88 ? -3.391 -0.952 -28.173 1.00 81.25 88 LEU A N 1
ATOM 676 C CA . LEU A 1 88 ? -2.989 -0.794 -26.770 1.00 81.25 88 LEU A CA 1
ATOM 677 C C . LEU A 1 88 ? -3.549 0.499 -26.162 1.00 81.25 88 LEU A C 1
ATOM 679 O O . LEU A 1 88 ? -4.069 0.479 -25.056 1.00 81.25 88 LEU A O 1
ATOM 683 N N . TYR A 1 89 ? -3.501 1.608 -26.899 1.00 78.50 89 TYR A N 1
ATOM 684 C CA . TYR A 1 89 ? -3.909 2.910 -26.374 1.00 78.50 89 TYR A CA 1
ATOM 685 C C . TYR A 1 89 ? -5.435 3.094 -26.284 1.00 78.50 89 TYR A C 1
ATOM 687 O O . TYR A 1 89 ? -5.933 3.705 -25.342 1.00 78.50 89 TYR A O 1
ATOM 695 N N . HIS A 1 90 ? -6.197 2.557 -27.241 1.00 75.06 90 HIS A N 1
ATOM 696 C CA . HIS A 1 90 ? -7.653 2.737 -27.299 1.00 75.06 90 HIS A CA 1
ATOM 697 C C . HIS A 1 90 ? -8.438 1.679 -26.510 1.00 75.06 90 HIS A C 1
ATOM 699 O O . HIS A 1 90 ? -9.593 1.930 -26.172 1.00 75.06 90 HIS A O 1
ATOM 705 N N . ASN A 1 91 ? -7.850 0.517 -26.194 1.00 62.94 91 ASN A N 1
ATOM 706 C CA . ASN A 1 91 ? -8.514 -0.498 -25.363 1.00 62.94 91 ASN A CA 1
ATOM 707 C C . ASN A 1 91 ? -8.496 -0.156 -23.859 1.00 62.94 91 ASN A C 1
ATOM 709 O O . ASN A 1 91 ? -9.330 -0.672 -23.119 1.00 62.94 91 ASN A O 1
ATOM 713 N N . ASP A 1 92 ? -7.596 0.731 -23.421 1.00 57.78 92 ASP A N 1
ATOM 714 C CA . ASP A 1 92 ? -7.471 1.161 -22.021 1.00 57.78 92 ASP A CA 1
ATOM 715 C C . ASP A 1 92 ? -8.379 2.357 -21.662 1.00 57.78 92 ASP A C 1
ATOM 717 O O . ASP A 1 92 ? -8.440 2.767 -20.499 1.00 57.78 92 ASP A O 1
ATOM 721 N N . LEU A 1 93 ? -9.135 2.911 -22.623 1.00 51.12 93 LEU A N 1
ATOM 722 C CA . LEU A 1 93 ? -10.206 3.857 -22.308 1.00 51.12 93 LEU A CA 1
ATOM 723 C C . LEU A 1 93 ? -11.442 3.085 -21.816 1.00 51.12 93 LEU A C 1
ATOM 725 O O . LEU A 1 93 ? -12.015 2.303 -22.580 1.00 51.12 93 LEU A O 1
ATOM 729 N N . PRO A 1 94 ? -11.935 3.324 -20.585 1.00 45.41 94 PRO A N 1
ATOM 730 C CA . PRO A 1 94 ? -13.230 2.805 -20.198 1.00 45.41 94 PRO A CA 1
ATOM 731 C C . PRO A 1 94 ? -14.272 3.443 -21.118 1.00 45.41 94 PRO A C 1
ATOM 733 O O . PRO A 1 94 ? -14.395 4.667 -21.192 1.00 45.41 94 PRO A O 1
ATOM 736 N N . ARG A 1 95 ? -15.023 2.594 -21.823 1.00 51.28 95 ARG A N 1
ATOM 737 C CA . ARG A 1 95 ? -16.269 2.934 -22.516 1.00 51.28 95 ARG A CA 1
ATOM 738 C C . ARG A 1 95 ? -17.297 3.415 -21.482 1.00 51.28 95 ARG A C 1
ATOM 740 O O . ARG A 1 95 ? -18.212 2.694 -21.111 1.00 51.28 95 ARG A O 1
ATOM 747 N N . SER A 1 96 ? -17.102 4.633 -20.997 1.00 50.44 96 SER A N 1
ATOM 748 C CA . SER A 1 96 ? -17.945 5.331 -20.030 1.00 50.44 96 SER A CA 1
ATOM 749 C C . SER A 1 96 ? -18.191 6.750 -20.531 1.00 50.44 96 SER A C 1
ATOM 751 O O . SER A 1 96 ? -17.834 7.720 -19.874 1.00 50.44 96 SER A O 1
ATOM 753 N N . ALA A 1 97 ? -18.751 6.855 -21.734 1.00 49.22 97 ALA A N 1
ATOM 754 C CA . ALA A 1 97 ? -19.457 8.038 -22.223 1.00 49.22 97 ALA A CA 1
ATOM 755 C C . ALA A 1 97 ? -20.243 7.659 -23.491 1.00 49.22 97 ALA A C 1
ATOM 757 O O . ALA A 1 97 ? -20.030 8.202 -24.569 1.00 49.22 97 ALA A O 1
ATOM 758 N N . GLU A 1 98 ? -21.126 6.668 -23.366 1.00 55.16 98 GLU A N 1
ATOM 759 C CA . GLU A 1 98 ? -22.274 6.524 -24.263 1.00 55.16 98 GLU A CA 1
ATOM 760 C C . GLU A 1 98 ? -23.450 7.172 -23.515 1.00 55.16 98 GLU A C 1
ATOM 762 O O . GLU A 1 98 ? -23.834 6.682 -22.453 1.00 55.16 98 GLU A O 1
ATOM 767 N N . GLY A 1 99 ? -23.953 8.315 -23.993 1.00 49.50 99 GLY A N 1
ATOM 768 C CA . GLY A 1 99 ? -25.059 9.025 -23.342 1.00 49.50 99 GLY A CA 1
ATOM 769 C C . GLY A 1 99 ? -25.415 10.376 -23.970 1.00 49.50 99 GLY A C 1
ATOM 770 O O . GLY A 1 99 ? -24.840 11.388 -23.592 1.00 49.50 99 GLY A O 1
ATOM 771 N N . GLU A 1 100 ? -26.401 10.332 -24.871 1.00 43.06 100 GLU A N 1
ATOM 772 C CA . GLU A 1 100 ? -27.364 11.387 -25.253 1.00 43.06 100 GLU A CA 1
ATOM 773 C C . GLU A 1 100 ? -26.872 12.692 -25.917 1.00 43.06 100 GLU A C 1
ATOM 775 O O . GLU A 1 100 ? -26.389 13.621 -25.271 1.00 43.06 100 GLU A O 1
ATOM 780 N N . ASN A 1 101 ? -27.140 12.812 -27.224 1.00 37.53 101 ASN A N 1
ATOM 781 C CA . ASN A 1 101 ? -28.193 13.686 -27.775 1.00 37.53 101 ASN A CA 1
ATOM 782 C C . ASN A 1 101 ? -28.634 13.178 -29.155 1.00 37.53 101 ASN A C 1
ATOM 784 O O . ASN A 1 101 ? -27.741 12.804 -29.948 1.00 37.53 101 ASN A O 1
#

InterPro domains:
  IPR021355 Bacteriophage Syn9, Gp224 [PF11189] (1-74)

Radius of gyration: 24.67 Å; chains: 1; bounding box: 54×42×72 Å

Organism: NCBI:txid2107692

Sequence (101 aa):
MLQIIYLIAFTILAFLAIGNLIRSLIGFSMDASQPRSINNPNSPGYRYRSGAVPHPELLDDLGNVTTEPLLIMKSISIEDARTRLDALYHNDLPRSAEGEN

Secondary structure (DSSP, 8-state):
-THHHHHHHHHHHHHHHHHHHHHHHHHHHHHHHS---S--TTSTT----TT-PPPGGGB-TTSSBP-S---------HHHHHHHHHHHHHHTS--------

pLDDT: mean 70.59, std 18.22, range [37.53, 97.69]